Protein AF-A0A2S6GU37-F1 (afdb_monomer_lite)

Organism: NCBI:txid173365

Sequence (148 aa):
MSIFGKSIQALAKERDALEIAVADKATVLTNKDVETNQLVRELLPLTTKLQSVKRGIRDRTPLADLKAQRDQLQNTLDNLPEPDPDMGDVARLLLVNQRMPLESEIQELDNYLMFNSRPLTIVGRLILIAVGCAAVFLSGLIGRWFAM

Secondary structure (DSSP, 8-state):
---TT--HHHHHHHHHHHHHHHHHHHHHHHTTT--HHHHHHHHHHHHHHHHHHHHHHHTTS-HHHHHHHHHHHHHHHHTSPP--TTS-HHHHHHHHHHHHHHHHHHHHHHHHHHHHSS---HHHHHHHHHHHHHHHHHHHHHHHHHT-

Structure (mmCIF, N/CA/C/O backbone):
data_AF-A0A2S6GU37-F1
#
_entry.id   AF-A0A2S6GU37-F1
#
loop_
_atom_site.group_PDB
_atom_site.id
_atom_site.type_symbol
_atom_site.label_atom_id
_atom_site.label_alt_id
_atom_site.label_comp_id
_atom_site.label_asym_id
_atom_site.label_entity_id
_atom_site.label_seq_id
_atom_site.pdbx_PDB_ins_code
_atom_site.Cartn_x
_atom_site.Cartn_y
_atom_site.Cartn_z
_atom_site.occupancy
_atom_site.B_iso_or_equiv
_atom_site.auth_seq_id
_atom_site.auth_comp_id
_atom_site.auth_asym_id
_atom_site.auth_atom_id
_atom_site.pdbx_PDB_model_num
ATOM 1 N N . MET A 1 1 ? -10.399 -6.787 -15.461 1.00 50.50 1 MET A N 1
ATOM 2 C CA . MET A 1 1 ? -9.882 -5.654 -16.263 1.00 50.50 1 MET A CA 1
ATOM 3 C C . MET A 1 1 ? -8.369 -5.736 -16.273 1.00 50.50 1 MET A C 1
ATOM 5 O O . MET A 1 1 ? -7.789 -5.805 -15.199 1.00 50.50 1 MET A O 1
ATOM 9 N N . SER A 1 2 ? -7.751 -5.785 -17.453 1.00 56.38 2 SER A N 1
ATOM 10 C CA . SER A 1 2 ? -6.292 -5.853 -17.581 1.00 56.38 2 SER A CA 1
ATOM 11 C C . SER A 1 2 ? -5.646 -4.543 -17.113 1.00 56.38 2 SER A C 1
ATOM 13 O O . SER A 1 2 ? -6.137 -3.457 -17.422 1.00 56.38 2 SER A O 1
ATOM 15 N N . ILE A 1 3 ? -4.572 -4.651 -16.330 1.00 62.81 3 ILE A N 1
ATOM 16 C CA . ILE A 1 3 ? -3.768 -3.516 -15.837 1.00 62.81 3 ILE A CA 1
ATOM 17 C C . ILE A 1 3 ? -2.790 -3.057 -16.932 1.00 62.81 3 ILE A C 1
ATOM 19 O O . ILE A 1 3 ? -2.328 -1.913 -16.932 1.00 62.81 3 ILE A O 1
ATOM 23 N N . PHE A 1 4 ? -2.508 -3.933 -17.902 1.00 58.72 4 PHE A N 1
ATOM 24 C CA . PHE A 1 4 ? -1.648 -3.659 -19.046 1.00 58.72 4 PHE A CA 1
ATOM 25 C C . PHE A 1 4 ? -2.246 -2.542 -19.914 1.00 58.72 4 PHE A C 1
ATOM 27 O O . PHE A 1 4 ? -3.373 -2.653 -20.389 1.00 58.72 4 PHE A O 1
ATOM 34 N N . GLY A 1 5 ? -1.495 -1.448 -20.084 1.00 70.56 5 GLY A N 1
ATOM 35 C CA . GLY A 1 5 ? -1.857 -0.313 -20.945 1.00 70.56 5 GLY A CA 1
ATOM 36 C C . GLY A 1 5 ? -2.506 0.897 -20.257 1.00 70.56 5 GLY A C 1
ATOM 37 O O . GLY A 1 5 ? -2.632 1.941 -20.888 1.00 70.56 5 GLY A O 1
ATOM 38 N N . LYS A 1 6 ? -2.888 0.821 -18.972 1.00 80.50 6 LYS A N 1
ATOM 39 C CA . LYS A 1 6 ? -3.406 1.998 -18.238 1.00 80.50 6 LYS A CA 1
ATOM 40 C C . LYS A 1 6 ? -2.283 2.996 -17.926 1.00 80.50 6 LYS A C 1
ATOM 42 O O . LYS A 1 6 ? -1.184 2.567 -17.593 1.00 80.50 6 LYS A O 1
ATOM 47 N N . SER A 1 7 ? -2.545 4.302 -17.958 1.00 86.50 7 SER A N 1
ATOM 48 C CA . SER A 1 7 ? -1.589 5.311 -17.468 1.00 86.50 7 SER A CA 1
ATOM 49 C C . SER A 1 7 ? -1.500 5.306 -15.933 1.00 86.50 7 SER A C 1
ATOM 51 O O . SER A 1 7 ? -2.406 4.809 -15.259 1.00 86.50 7 SER A O 1
ATOM 53 N N . ILE A 1 8 ? -0.431 5.877 -15.361 1.00 84.88 8 ILE A N 1
ATOM 54 C CA . ILE A 1 8 ? -0.287 6.029 -13.897 1.00 84.88 8 ILE A CA 1
ATOM 55 C C . ILE A 1 8 ? -1.460 6.833 -13.315 1.00 84.88 8 ILE A C 1
ATOM 57 O O . ILE A 1 8 ? -2.031 6.433 -12.308 1.00 84.88 8 ILE A O 1
ATOM 61 N N . GLN A 1 9 ? -1.891 7.907 -13.988 1.00 86.75 9 GLN A N 1
ATOM 62 C CA . GLN A 1 9 ? -3.040 8.716 -13.558 1.00 86.75 9 GLN A CA 1
ATOM 63 C C . GLN A 1 9 ? -4.352 7.917 -13.540 1.00 86.75 9 GLN A C 1
ATOM 65 O O . GLN A 1 9 ? -5.153 8.058 -12.619 1.00 86.75 9 GLN A O 1
ATOM 70 N N . ALA A 1 10 ? -4.571 7.045 -14.530 1.00 86.56 10 ALA A N 1
ATOM 71 C CA . ALA A 1 10 ? -5.750 6.184 -14.556 1.00 86.56 10 ALA A CA 1
ATOM 72 C C . ALA A 1 10 ? -5.734 5.162 -13.408 1.00 86.56 10 ALA A C 1
ATOM 74 O O . ALA A 1 10 ? -6.776 4.903 -12.808 1.00 86.56 10 ALA A O 1
ATOM 75 N N . LEU A 1 11 ? -4.560 4.613 -13.079 1.00 86.62 11 LEU A N 1
ATOM 76 C CA . LEU A 1 11 ? -4.405 3.737 -11.918 1.00 86.62 11 LEU A CA 1
ATOM 77 C C . LEU A 1 11 ? -4.590 4.484 -10.596 1.00 86.62 11 LEU A C 1
ATOM 79 O O . LEU A 1 11 ? -5.222 3.940 -9.700 1.00 86.62 11 LEU A O 1
ATOM 83 N N . ALA A 1 12 ? -4.092 5.717 -10.476 1.00 86.69 12 ALA A N 1
ATOM 84 C CA . ALA A 1 12 ? -4.293 6.543 -9.288 1.00 86.69 12 ALA A CA 1
ATOM 85 C C . ALA A 1 12 ? -5.786 6.804 -9.043 1.00 86.69 12 ALA A C 1
ATOM 87 O O . ALA A 1 12 ? -6.288 6.536 -7.959 1.00 86.69 12 ALA A O 1
ATOM 88 N N . LYS A 1 13 ? -6.533 7.184 -10.087 1.00 88.75 13 LYS A N 1
ATOM 89 C CA . LYS A 1 13 ? -7.988 7.362 -9.987 1.00 88.75 13 LYS A CA 1
ATOM 90 C C . LYS A 1 13 ? -8.715 6.066 -9.606 1.00 88.75 13 LYS A C 1
ATOM 92 O O . LYS A 1 13 ? -9.681 6.097 -8.850 1.00 88.75 13 LYS A O 1
ATOM 97 N N . GLU A 1 14 ? -8.274 4.923 -10.136 1.00 88.88 14 GLU A N 1
ATOM 98 C CA . GLU A 1 14 ? -8.843 3.618 -9.775 1.00 88.88 14 GLU A CA 1
ATOM 99 C C . GLU A 1 14 ? -8.510 3.220 -8.331 1.00 88.88 14 GLU A C 1
ATOM 101 O O . GLU A 1 14 ? -9.375 2.672 -7.652 1.00 88.88 14 GLU A O 1
ATOM 106 N N . ARG A 1 15 ? -7.297 3.519 -7.849 1.00 91.06 15 ARG A N 1
ATOM 107 C CA . ARG A 1 15 ? -6.905 3.341 -6.446 1.00 91.06 15 ARG A CA 1
ATOM 108 C C . ARG A 1 15 ? -7.830 4.146 -5.542 1.00 91.06 15 ARG A C 1
ATOM 110 O O . ARG A 1 15 ? -8.427 3.553 -4.655 1.00 91.06 15 ARG A O 1
ATOM 117 N N . ASP A 1 16 ? -7.990 5.440 -5.803 1.00 89.75 16 ASP A N 1
ATOM 118 C CA . ASP A 1 16 ? -8.784 6.333 -4.950 1.00 89.75 16 ASP A CA 1
ATOM 119 C C . ASP A 1 16 ? -10.251 5.882 -4.893 1.00 89.75 16 ASP A C 1
ATOM 121 O O . ASP A 1 16 ? -10.851 5.797 -3.824 1.00 89.75 16 ASP A O 1
ATOM 125 N N . ALA A 1 17 ? -10.818 5.488 -6.038 1.00 90.12 17 ALA A N 1
ATOM 126 C CA . ALA A 1 17 ? -12.168 4.934 -6.092 1.00 90.12 17 ALA A CA 1
ATOM 127 C C . ALA A 1 17 ? -12.302 3.613 -5.310 1.00 90.12 17 ALA A C 1
ATOM 129 O O . ALA A 1 17 ? -13.333 3.369 -4.685 1.00 90.12 17 ALA A O 1
ATOM 130 N N . LEU A 1 18 ? -11.279 2.751 -5.342 1.00 89.88 18 LEU A N 1
ATOM 131 C CA . LEU A 1 18 ? -11.265 1.502 -4.579 1.00 89.88 18 LEU A CA 1
ATOM 132 C C . LEU A 1 18 ? -11.074 1.737 -3.079 1.00 89.88 18 LEU A C 1
ATOM 134 O O . LEU A 1 18 ? -11.680 1.016 -2.297 1.00 89.88 18 LEU A O 1
ATOM 138 N N . GLU A 1 19 ? -10.276 2.723 -2.672 1.00 90.25 19 GLU A N 1
ATOM 139 C CA . GLU A 1 19 ? -10.104 3.090 -1.261 1.00 90.25 19 GLU A CA 1
ATOM 140 C C . GLU A 1 19 ? -11.416 3.595 -0.664 1.00 90.25 19 GLU A C 1
ATOM 142 O O . GLU A 1 19 ? -11.826 3.107 0.388 1.00 90.25 19 GLU A O 1
ATOM 147 N N . ILE A 1 20 ? -12.127 4.468 -1.384 1.00 90.38 20 ILE A N 1
ATOM 148 C CA . ILE A 1 20 ? -13.468 4.921 -0.992 1.00 90.38 20 ILE A CA 1
ATOM 149 C C . ILE A 1 20 ? -14.426 3.728 -0.906 1.00 90.38 20 ILE A C 1
ATOM 151 O O . ILE A 1 20 ? -15.086 3.542 0.109 1.00 90.38 20 ILE A O 1
ATOM 155 N N . ALA A 1 21 ? -14.449 2.856 -1.919 1.00 88.94 21 ALA A N 1
ATOM 156 C CA . ALA A 1 21 ? -15.336 1.694 -1.914 1.00 88.94 21 ALA A CA 1
ATOM 157 C C . ALA A 1 21 ? -15.040 0.710 -0.767 1.00 88.94 21 ALA A C 1
ATOM 159 O O . ALA A 1 21 ? -15.968 0.122 -0.211 1.00 88.94 21 ALA A O 1
ATOM 160 N N . VAL A 1 22 ? -13.766 0.512 -0.408 1.00 89.50 22 VAL A N 1
ATOM 161 C CA . VAL A 1 22 ? -13.367 -0.305 0.749 1.00 89.50 22 VAL A CA 1
ATOM 162 C C . VAL A 1 22 ? -13.818 0.358 2.045 1.00 89.50 22 VAL A C 1
ATOM 164 O O . VAL A 1 22 ? -14.390 -0.334 2.883 1.00 89.50 22 VAL A O 1
ATOM 167 N N . ALA A 1 23 ? -13.601 1.666 2.200 1.00 87.56 23 ALA A N 1
ATOM 168 C CA . ALA A 1 23 ? -14.016 2.413 3.383 1.00 87.56 23 ALA A CA 1
ATOM 169 C C . ALA A 1 23 ? -15.539 2.364 3.566 1.00 87.56 23 ALA A C 1
ATOM 171 O O . ALA A 1 23 ? -16.009 1.924 4.612 1.00 87.56 23 ALA A O 1
ATOM 172 N N . ASP A 1 24 ? -16.305 2.686 2.522 1.00 89.75 24 ASP A N 1
ATOM 173 C CA . ASP A 1 24 ? -17.769 2.647 2.540 1.00 89.75 24 ASP A CA 1
ATOM 174 C C . ASP A 1 24 ? -18.281 1.249 2.894 1.00 89.75 24 ASP A C 1
ATOM 176 O O . ASP A 1 24 ? -19.159 1.077 3.745 1.00 89.75 24 ASP A O 1
ATOM 180 N N . LYS A 1 25 ? -17.709 0.215 2.264 1.00 88.88 25 LYS A N 1
ATOM 181 C CA . LYS A 1 25 ? -18.094 -1.172 2.521 1.00 88.88 25 LYS A CA 1
ATOM 182 C C . LYS A 1 25 ? -17.742 -1.591 3.946 1.00 88.88 25 LYS A C 1
ATOM 184 O O . LYS A 1 25 ? -18.564 -2.242 4.586 1.00 88.88 25 LYS A O 1
ATOM 189 N N . ALA A 1 26 ? -16.571 -1.208 4.450 1.00 87.06 26 ALA A N 1
ATOM 190 C CA . ALA A 1 26 ? -16.160 -1.480 5.820 1.00 87.06 26 ALA A CA 1
ATOM 191 C C . ALA A 1 26 ? -17.110 -0.803 6.814 1.00 87.06 26 ALA A C 1
ATOM 193 O O . ALA A 1 26 ? -17.630 -1.481 7.690 1.00 87.06 26 ALA A O 1
ATOM 194 N N . THR A 1 27 ? -17.444 0.477 6.625 1.00 87.69 27 THR A N 1
ATOM 195 C CA . THR A 1 27 ? -18.408 1.195 7.472 1.00 87.69 27 THR A CA 1
ATOM 196 C C . THR A 1 27 ? -19.779 0.521 7.474 1.00 87.69 27 T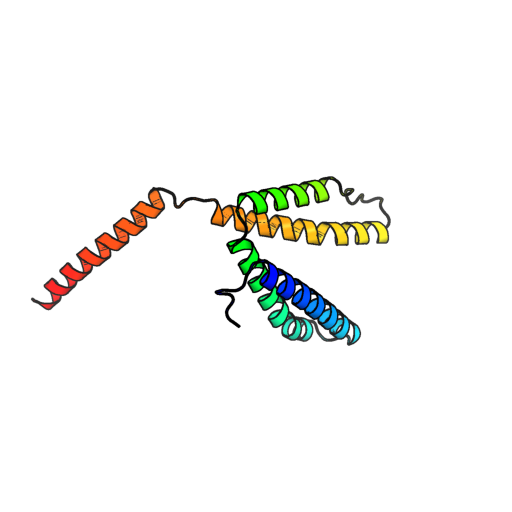HR A C 1
ATOM 198 O O . THR A 1 27 ? -20.364 0.314 8.535 1.00 87.69 27 THR A O 1
ATOM 201 N N . VAL A 1 28 ? -20.291 0.122 6.305 1.00 88.75 28 VAL A N 1
ATOM 202 C CA . VAL A 1 28 ? -21.585 -0.574 6.204 1.00 88.75 28 VAL A CA 1
ATOM 203 C C . VAL A 1 28 ? -21.569 -1.915 6.935 1.00 88.75 28 VAL A C 1
ATOM 205 O O . VAL A 1 28 ? -22.569 -2.270 7.554 1.00 88.75 28 VAL A O 1
ATOM 208 N N . LEU A 1 29 ? -20.476 -2.672 6.846 1.00 86.31 29 LEU A N 1
ATOM 209 C CA . LEU A 1 29 ? -20.361 -3.970 7.507 1.00 86.31 29 LEU A CA 1
ATOM 210 C C . LEU A 1 29 ? -20.183 -3.809 9.022 1.00 86.31 29 LEU A C 1
ATOM 212 O O . LEU A 1 29 ? -20.886 -4.468 9.779 1.00 86.31 29 LEU A O 1
ATOM 216 N N . THR A 1 30 ? -19.352 -2.873 9.478 1.00 82.69 30 THR A N 1
ATOM 217 C CA . THR A 1 30 ? -19.195 -2.577 10.909 1.00 82.69 30 THR A CA 1
ATOM 218 C C . THR A 1 30 ? -20.517 -2.135 11.542 1.00 82.69 30 THR A C 1
ATOM 220 O O . THR A 1 30 ? -20.871 -2.608 12.615 1.00 82.69 30 THR A O 1
ATOM 223 N N . ASN A 1 31 ? -21.313 -1.314 10.848 1.00 85.25 31 ASN A N 1
ATOM 224 C CA . ASN A 1 31 ? -22.629 -0.879 11.337 1.00 85.25 31 ASN A CA 1
ATOM 225 C C . ASN A 1 31 ? -23.671 -2.009 11.411 1.00 85.25 31 ASN A C 1
ATOM 227 O O . ASN A 1 31 ? -24.710 -1.841 12.045 1.00 85.25 31 ASN A O 1
ATOM 231 N N . LYS A 1 32 ? -23.432 -3.132 10.727 1.00 86.62 32 LYS A N 1
ATOM 232 C CA . LYS A 1 32 ? -24.319 -4.303 10.709 1.00 86.62 32 LYS A CA 1
ATOM 233 C C . LYS A 1 32 ? -23.906 -5.390 11.700 1.00 86.62 32 LYS A C 1
ATOM 235 O O . LYS A 1 32 ? -24.568 -6.422 11.720 1.00 86.62 32 LYS A O 1
ATOM 240 N N . ASP A 1 33 ? -22.836 -5.167 12.464 1.00 80.06 33 ASP A N 1
ATOM 241 C CA . ASP A 1 33 ? -22.282 -6.115 13.440 1.00 80.06 33 ASP A CA 1
ATOM 242 C C . ASP A 1 33 ? -22.102 -7.533 12.861 1.00 80.06 33 ASP A C 1
ATOM 244 O O . ASP A 1 33 ? -22.460 -8.549 13.453 1.00 80.06 33 ASP A O 1
ATOM 248 N N . VAL A 1 34 ? -21.613 -7.599 11.618 1.00 85.00 34 VAL A N 1
ATOM 249 C CA . VAL A 1 34 ? -21.389 -8.868 10.912 1.00 85.00 34 VAL A CA 1
ATOM 250 C C . VAL A 1 34 ? -20.161 -9.586 11.455 1.00 85.00 34 VAL A C 1
ATOM 252 O O . VAL A 1 34 ? -19.137 -8.967 11.739 1.00 85.00 34 VAL A O 1
ATOM 255 N N . GLU A 1 35 ? -20.235 -10.917 11.505 1.00 85.50 35 GLU A N 1
ATOM 256 C CA . GLU A 1 35 ? -19.119 -11.757 11.935 1.00 85.50 35 GLU A CA 1
ATOM 257 C C . GLU A 1 35 ? -17.837 -11.486 11.130 1.00 85.50 35 GLU A C 1
ATOM 259 O O . GLU A 1 35 ? -17.860 -11.273 9.913 1.00 85.50 35 GLU A O 1
ATOM 264 N N . THR A 1 36 ? -16.685 -11.600 11.796 1.00 82.38 36 THR A N 1
ATOM 265 C CA . THR A 1 36 ? -15.351 -11.380 11.215 1.00 82.38 36 THR A CA 1
ATOM 266 C C . THR A 1 36 ? -15.120 -12.164 9.920 1.00 82.38 36 THR A C 1
ATOM 268 O O . THR A 1 36 ? -14.530 -11.649 8.972 1.00 82.38 36 THR A O 1
ATOM 271 N N . ASN A 1 37 ? -15.632 -13.394 9.828 1.00 83.88 37 ASN A N 1
ATOM 272 C CA . ASN A 1 37 ? -15.508 -14.215 8.620 1.00 83.88 37 ASN A CA 1
ATOM 273 C C . ASN A 1 37 ? -16.244 -13.605 7.420 1.00 83.88 37 ASN A C 1
ATOM 275 O O . ASN A 1 37 ? -15.772 -13.686 6.283 1.00 83.88 37 ASN A O 1
ATOM 279 N N . GLN A 1 38 ? -17.388 -12.972 7.668 1.00 83.88 38 GLN A N 1
ATOM 280 C CA . GLN A 1 38 ? -18.160 -12.295 6.639 1.00 83.88 38 GLN A CA 1
ATOM 281 C C . GLN A 1 38 ? -17.514 -10.964 6.243 1.00 83.88 38 GLN A C 1
ATOM 283 O O . GLN A 1 38 ? -17.407 -10.680 5.050 1.00 83.88 38 GLN A O 1
ATOM 288 N N . LEU A 1 39 ? -16.986 -10.210 7.214 1.00 83.94 39 LEU A N 1
ATOM 289 C CA . LEU A 1 39 ? -16.162 -9.022 6.962 1.00 83.94 39 LEU A CA 1
ATOM 290 C C . LEU A 1 39 ? -14.993 -9.340 6.022 1.00 83.94 39 LEU A C 1
ATOM 292 O O . LEU A 1 39 ? -14.830 -8.685 4.992 1.00 83.94 39 LEU A O 1
ATOM 296 N N . VAL A 1 40 ? -14.222 -10.388 6.327 1.00 85.69 40 VAL A N 1
ATOM 297 C CA . VAL A 1 40 ? -13.103 -10.826 5.482 1.00 85.69 40 VAL A CA 1
ATOM 298 C C . VAL A 1 40 ? -13.603 -11.225 4.098 1.00 85.69 40 VAL A C 1
ATOM 300 O O . VAL A 1 40 ? -13.070 -10.750 3.100 1.00 85.69 40 VAL A O 1
ATOM 303 N N . ARG A 1 41 ? -14.650 -12.049 4.004 1.00 88.94 41 ARG A N 1
ATOM 304 C CA . ARG A 1 41 ? -15.174 -12.520 2.714 1.00 88.94 41 ARG A CA 1
ATOM 305 C C . ARG A 1 41 ? -15.622 -11.377 1.801 1.00 88.94 41 ARG A C 1
ATOM 307 O O . ARG A 1 41 ? -15.445 -11.471 0.587 1.00 88.94 41 ARG A O 1
ATOM 314 N N . GLU A 1 42 ? -16.199 -10.321 2.365 1.00 87.06 42 GLU A N 1
ATOM 315 C CA . GLU A 1 42 ? -16.716 -9.187 1.598 1.00 87.06 42 GLU A CA 1
ATOM 316 C C . GLU A 1 42 ? -15.651 -8.127 1.282 1.00 87.06 42 GLU A C 1
ATOM 318 O O . GLU A 1 42 ? -15.701 -7.525 0.207 1.00 87.06 42 GLU A O 1
ATOM 323 N N . LEU A 1 43 ? -14.670 -7.915 2.165 1.00 88.69 43 LEU A N 1
ATOM 324 C CA . LEU A 1 43 ? -13.611 -6.920 1.961 1.00 88.69 43 LEU A CA 1
ATOM 325 C C . LEU A 1 43 ? -12.418 -7.465 1.166 1.00 88.69 43 LEU A C 1
ATOM 327 O O . LEU A 1 43 ? -11.835 -6.722 0.376 1.00 88.69 43 LEU A O 1
ATOM 331 N N . LEU A 1 44 ? -12.078 -8.752 1.311 1.00 88.94 44 LEU A N 1
ATOM 332 C CA . LEU A 1 44 ? -10.901 -9.367 0.681 1.00 88.94 44 LEU A CA 1
ATOM 333 C C . LEU A 1 44 ? -10.838 -9.167 -0.847 1.00 88.94 44 LEU A C 1
ATOM 335 O O . LEU A 1 44 ? -9.763 -8.836 -1.351 1.00 88.94 44 LEU A O 1
ATOM 339 N N . PRO A 1 45 ? -11.932 -9.308 -1.624 1.00 90.62 45 PRO A N 1
ATOM 340 C CA . PRO A 1 45 ? -11.874 -9.084 -3.069 1.00 90.62 45 PRO A CA 1
ATOM 341 C C . PRO A 1 45 ? -11.513 -7.636 -3.429 1.00 90.62 45 PRO A C 1
ATOM 343 O O . PRO A 1 45 ? -10.756 -7.396 -4.373 1.00 90.62 45 PRO A O 1
ATOM 346 N N . LEU A 1 46 ? -12.035 -6.669 -2.667 1.00 87.56 46 LEU A N 1
ATOM 347 C CA . LEU A 1 46 ? -11.787 -5.244 -2.885 1.00 87.56 46 LEU A CA 1
ATOM 348 C C . LEU A 1 46 ? -10.357 -4.870 -2.492 1.00 87.56 46 LEU A C 1
ATOM 350 O O . LEU A 1 46 ? -9.664 -4.218 -3.273 1.00 87.56 46 LEU A O 1
ATOM 354 N N . THR A 1 47 ? -9.888 -5.340 -1.335 1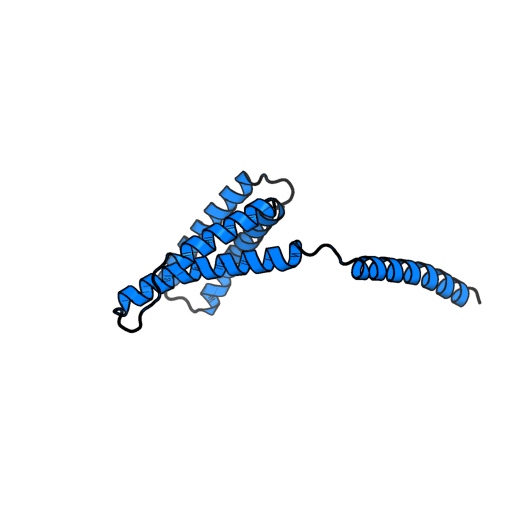.00 87.31 47 THR A N 1
ATOM 355 C CA . THR A 1 47 ? -8.523 -5.079 -0.861 1.00 87.31 47 THR A CA 1
ATOM 356 C C . THR A 1 47 ? -7.478 -5.753 -1.749 1.00 87.31 47 THR A C 1
ATOM 358 O O . THR A 1 47 ? -6.468 -5.133 -2.076 1.00 87.31 47 THR A O 1
ATOM 361 N N . THR A 1 48 ? -7.746 -6.964 -2.249 1.00 88.94 48 THR A N 1
ATOM 362 C CA . THR A 1 48 ? -6.885 -7.645 -3.235 1.00 88.94 48 THR A CA 1
ATOM 363 C C . THR A 1 48 ? -6.769 -6.826 -4.519 1.00 88.94 48 THR A C 1
ATOM 365 O O . THR A 1 48 ? -5.671 -6.628 -5.047 1.00 88.94 48 THR A O 1
ATOM 368 N N . LYS A 1 49 ? -7.893 -6.304 -5.028 1.00 88.81 49 LYS A N 1
ATOM 369 C CA . LYS A 1 49 ? -7.889 -5.461 -6.227 1.00 88.81 49 LYS A CA 1
ATOM 370 C C . LYS A 1 49 ? -7.142 -4.147 -5.986 1.00 88.81 49 LYS A C 1
ATOM 372 O O . LYS A 1 49 ? -6.348 -3.744 -6.833 1.00 88.81 49 LYS A O 1
ATOM 377 N N . LEU A 1 50 ? -7.351 -3.516 -4.832 1.00 88.81 50 LEU A N 1
ATOM 378 C CA . LEU A 1 50 ? -6.638 -2.306 -4.431 1.00 88.81 50 LEU A CA 1
ATOM 379 C C . LEU A 1 50 ? -5.122 -2.539 -4.398 1.00 88.81 50 LEU A C 1
ATOM 381 O O . LEU A 1 50 ? -4.374 -1.777 -5.006 1.00 88.81 50 LEU A O 1
ATOM 385 N N . GLN A 1 51 ? -4.675 -3.629 -3.770 1.00 87.19 51 GLN A N 1
ATOM 386 C CA . GLN A 1 51 ? -3.261 -4.007 -3.717 1.00 87.19 51 GLN A CA 1
ATOM 387 C C . GLN A 1 51 ? -2.676 -4.250 -5.113 1.00 87.19 51 GLN A C 1
ATOM 389 O O . GLN A 1 51 ? -1.578 -3.789 -5.429 1.00 87.19 51 GLN A O 1
ATOM 394 N N . SER A 1 52 ? -3.435 -4.889 -6.004 1.00 87.38 52 SER A N 1
ATOM 395 C CA . SER A 1 52 ? -3.023 -5.072 -7.396 1.00 87.38 52 SER A CA 1
ATOM 396 C C . SER A 1 52 ? -2.844 -3.747 -8.148 1.00 87.38 52 SER A C 1
ATOM 398 O O . SER A 1 52 ? -1.920 -3.629 -8.955 1.00 87.38 52 SER A O 1
ATOM 400 N N . VAL A 1 53 ? -3.709 -2.757 -7.908 1.00 87.69 53 VAL A N 1
ATOM 401 C CA . VAL A 1 53 ? -3.591 -1.420 -8.512 1.00 87.69 53 VAL A CA 1
ATOM 402 C C . VAL A 1 53 ? -2.399 -0.668 -7.919 1.00 87.69 53 VAL A C 1
ATOM 404 O O . VAL A 1 53 ? -1.604 -0.120 -8.681 1.00 87.69 53 VAL A O 1
ATOM 407 N N . LYS A 1 54 ? -2.215 -0.705 -6.591 1.00 87.62 54 LYS A N 1
ATOM 408 C CA . LYS A 1 54 ? -1.050 -0.113 -5.908 1.00 87.62 54 LYS A CA 1
ATOM 409 C C . LYS A 1 54 ? 0.261 -0.680 -6.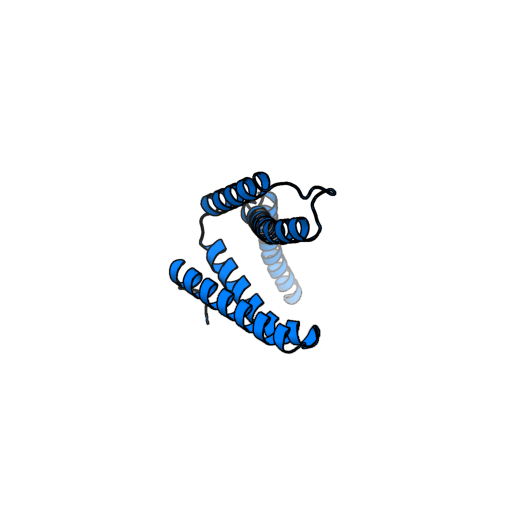448 1.00 87.62 54 LYS A C 1
ATOM 411 O O . LYS A 1 54 ? 1.162 0.084 -6.785 1.00 87.62 54 LYS A O 1
ATOM 416 N N . ARG A 1 55 ? 0.344 -2.000 -6.633 1.00 86.31 55 ARG A N 1
ATOM 417 C CA . ARG A 1 55 ? 1.497 -2.646 -7.270 1.00 86.31 55 ARG A CA 1
ATOM 418 C C . ARG A 1 55 ? 1.711 -2.164 -8.705 1.00 86.31 55 ARG A C 1
ATOM 420 O O . ARG A 1 55 ? 2.822 -1.792 -9.050 1.00 86.31 55 ARG A O 1
ATOM 427 N N . GLY A 1 56 ? 0.652 -2.081 -9.513 1.00 85.44 56 GLY A N 1
ATOM 428 C CA . GLY A 1 56 ? 0.750 -1.566 -10.883 1.00 85.44 56 GLY A CA 1
ATOM 429 C C . GLY A 1 56 ? 1.232 -0.112 -10.974 1.00 85.44 56 GLY A C 1
ATOM 430 O O . GLY A 1 56 ? 1.857 0.257 -11.968 1.00 85.44 56 GLY A O 1
ATOM 431 N N . ILE A 1 57 ? 0.961 0.710 -9.953 1.00 85.69 57 ILE A N 1
ATOM 432 C CA . ILE A 1 57 ? 1.539 2.054 -9.819 1.00 85.69 57 ILE A CA 1
ATOM 433 C C . ILE A 1 57 ? 3.032 1.935 -9.490 1.00 85.69 57 ILE A C 1
ATOM 435 O O . ILE A 1 57 ? 3.846 2.468 -10.235 1.00 85.69 57 ILE A O 1
ATOM 439 N N . ARG A 1 58 ? 3.399 1.176 -8.446 1.00 86.94 58 ARG A N 1
ATOM 440 C CA . ARG A 1 58 ? 4.798 0.979 -8.009 1.00 86.94 58 ARG A CA 1
ATOM 441 C C . ARG A 1 58 ? 5.705 0.432 -9.112 1.00 86.94 58 ARG A C 1
ATOM 443 O O . ARG A 1 58 ? 6.820 0.912 -9.267 1.00 86.94 58 ARG A O 1
ATOM 450 N N . ASP A 1 59 ? 5.222 -0.517 -9.908 1.00 85.75 59 ASP A N 1
ATOM 451 C CA . ASP A 1 59 ? 5.975 -1.113 -11.021 1.00 85.75 59 ASP A CA 1
ATOM 452 C C . ASP A 1 59 ? 6.302 -0.091 -12.129 1.00 85.75 59 ASP A C 1
ATOM 454 O O . ASP A 1 59 ? 7.197 -0.312 -12.943 1.00 85.75 59 ASP A O 1
ATOM 458 N N . ARG A 1 60 ? 5.573 1.031 -12.180 1.00 84.50 60 ARG A N 1
ATOM 459 C CA . ARG A 1 60 ? 5.734 2.098 -13.181 1.00 84.50 60 ARG A CA 1
ATOM 460 C C . ARG A 1 60 ? 6.354 3.367 -12.615 1.00 84.50 60 ARG A C 1
ATOM 462 O O . ARG A 1 60 ? 6.775 4.220 -13.393 1.00 84.50 60 ARG A O 1
ATOM 469 N N . THR A 1 61 ? 6.394 3.502 -11.296 1.00 85.38 61 THR A N 1
ATOM 470 C CA . THR A 1 61 ? 7.072 4.605 -10.625 1.00 85.38 61 THR A CA 1
ATOM 471 C C . THR A 1 61 ? 8.581 4.339 -10.618 1.00 85.38 61 THR A C 1
ATOM 473 O O . THR A 1 61 ? 9.007 3.245 -10.238 1.00 85.38 61 THR A O 1
ATOM 476 N N . PRO A 1 62 ? 9.417 5.312 -11.017 1.00 86.44 62 PRO A N 1
ATOM 477 C CA . PRO A 1 62 ? 10.865 5.191 -10.902 1.00 86.44 62 PRO A CA 1
ATOM 478 C C . PRO A 1 62 ? 11.306 4.845 -9.473 1.00 86.44 62 PRO A C 1
ATOM 480 O O . PRO A 1 62 ? 10.796 5.397 -8.499 1.00 86.44 62 PRO A O 1
ATOM 483 N N . LEU A 1 63 ? 12.304 3.965 -9.334 1.00 86.94 63 LEU A N 1
ATOM 484 C CA . LEU A 1 63 ? 12.814 3.548 -8.017 1.00 86.94 63 LEU A CA 1
ATOM 485 C C . LEU A 1 63 ? 13.328 4.728 -7.176 1.00 86.94 63 LEU A C 1
ATOM 487 O O . LEU A 1 63 ? 13.215 4.699 -5.954 1.00 86.94 63 LEU A O 1
ATOM 491 N N . ALA A 1 64 ? 13.880 5.761 -7.823 1.00 85.06 64 ALA A N 1
ATOM 492 C CA . ALA A 1 64 ? 14.325 6.980 -7.152 1.00 85.06 64 ALA A CA 1
ATOM 493 C C . ALA A 1 64 ? 13.156 7.722 -6.483 1.00 85.06 64 ALA A C 1
ATOM 495 O O . ALA A 1 64 ? 13.275 8.125 -5.329 1.00 85.06 64 ALA A O 1
ATOM 496 N N . ASP A 1 65 ? 12.017 7.818 -7.171 1.00 87.12 65 ASP A N 1
ATOM 497 C CA . ASP A 1 65 ? 10.815 8.474 -6.655 1.00 87.12 65 ASP A CA 1
ATOM 498 C C . ASP A 1 65 ? 10.190 7.654 -5.520 1.00 87.12 65 ASP A C 1
ATOM 500 O O . ASP A 1 65 ? 9.783 8.215 -4.508 1.00 87.12 65 ASP A O 1
ATOM 504 N N . LEU A 1 66 ? 10.184 6.319 -5.634 1.00 88.69 66 LEU A N 1
ATOM 505 C CA . LEU A 1 66 ? 9.731 5.434 -4.553 1.00 88.69 66 LEU A CA 1
ATOM 506 C C . LEU A 1 66 ? 10.610 5.552 -3.302 1.00 88.69 66 LEU A C 1
ATOM 508 O O . LEU A 1 66 ? 10.096 5.534 -2.186 1.00 88.69 66 LEU A O 1
ATOM 512 N N . LYS A 1 67 ? 11.928 5.698 -3.476 1.00 89.12 67 LYS A N 1
ATOM 513 C CA . LYS A 1 67 ? 12.851 5.936 -2.362 1.00 89.12 67 LYS A CA 1
ATOM 514 C C . LYS A 1 67 ? 12.599 7.300 -1.719 1.00 89.12 67 LYS A C 1
ATOM 516 O O . LYS A 1 67 ? 12.497 7.375 -0.501 1.00 89.12 67 LYS A O 1
ATOM 521 N N . ALA A 1 68 ? 12.435 8.349 -2.525 1.00 89.62 68 ALA A N 1
ATOM 522 C CA . ALA A 1 68 ? 12.105 9.680 -2.025 1.00 89.62 68 ALA A CA 1
ATOM 523 C C . ALA A 1 68 ? 10.774 9.685 -1.255 1.00 89.62 68 ALA A C 1
ATOM 525 O O . ALA A 1 68 ? 10.694 10.275 -0.182 1.00 89.62 68 ALA A O 1
ATOM 526 N N . GLN A 1 69 ? 9.755 8.980 -1.757 1.00 90.44 69 GLN A N 1
ATOM 527 C CA . GLN A 1 69 ? 8.478 8.808 -1.062 1.00 90.44 69 GLN A CA 1
ATOM 528 C C . GLN A 1 69 ? 8.663 8.086 0.278 1.00 90.44 69 GLN A C 1
ATOM 530 O O . GLN A 1 69 ? 8.130 8.531 1.292 1.00 90.44 69 GLN A O 1
ATOM 535 N N . ARG A 1 70 ? 9.444 7.000 0.308 1.00 92.81 70 ARG A N 1
ATOM 536 C CA . ARG A 1 70 ? 9.751 6.283 1.550 1.00 92.81 70 ARG A CA 1
ATOM 537 C C . ARG A 1 70 ? 10.453 7.188 2.561 1.00 92.81 70 ARG A C 1
ATOM 539 O O . ARG A 1 70 ? 10.080 7.188 3.727 1.00 92.81 70 ARG A O 1
ATOM 546 N N . ASP A 1 71 ? 11.431 7.975 2.121 1.00 91.38 71 ASP A N 1
ATOM 547 C CA . ASP A 1 71 ? 12.170 8.889 2.996 1.00 91.38 71 ASP A CA 1
ATOM 548 C C . ASP A 1 71 ? 11.263 10.021 3.516 1.00 91.38 71 ASP A C 1
ATOM 550 O O . ASP A 1 71 ? 11.357 10.404 4.679 1.00 91.38 71 ASP A O 1
ATOM 554 N N . GLN A 1 72 ? 10.322 10.518 2.704 1.00 91.69 72 GLN A N 1
ATOM 555 C CA . GLN A 1 72 ? 9.295 11.466 3.155 1.00 91.69 72 GLN A CA 1
ATOM 556 C C . GLN A 1 72 ? 8.366 10.862 4.217 1.00 91.69 72 GLN A C 1
ATOM 558 O O . GLN A 1 72 ? 8.076 11.520 5.218 1.00 91.69 72 GLN A O 1
ATOM 563 N N . LEU A 1 73 ? 7.911 9.620 4.025 1.00 91.62 73 LEU A N 1
ATOM 564 C CA . LEU A 1 73 ? 7.072 8.922 5.002 1.00 91.62 73 LEU A CA 1
ATOM 565 C C . LEU A 1 73 ? 7.830 8.670 6.307 1.00 91.62 73 LEU A C 1
ATOM 567 O O . LEU A 1 73 ? 7.283 8.934 7.375 1.00 91.62 73 LEU A O 1
ATOM 571 N N . GLN A 1 74 ? 9.094 8.247 6.224 1.00 92.06 74 GLN A N 1
ATOM 572 C CA . GLN A 1 74 ? 9.952 8.058 7.393 1.00 92.06 74 GLN A CA 1
ATOM 573 C C . GLN A 1 74 ? 10.139 9.372 8.154 1.00 92.06 74 GLN A C 1
ATOM 575 O O . GLN A 1 74 ? 9.880 9.420 9.347 1.00 92.06 74 GLN A O 1
ATOM 580 N N . ASN A 1 75 ? 10.462 10.466 7.458 1.00 92.19 75 ASN A N 1
ATOM 581 C CA . ASN A 1 75 ? 10.551 11.785 8.084 1.00 92.19 75 ASN A CA 1
ATOM 582 C C . ASN A 1 75 ? 9.228 12.196 8.746 1.00 92.19 75 ASN A C 1
ATOM 584 O O . ASN A 1 75 ? 9.228 12.828 9.796 1.00 92.19 75 ASN A O 1
ATOM 588 N N . THR A 1 76 ? 8.085 11.865 8.142 1.00 91.25 76 THR A N 1
ATOM 589 C CA . THR A 1 76 ? 6.773 12.156 8.741 1.00 91.25 76 THR A CA 1
ATOM 590 C C . THR A 1 76 ? 6.572 11.358 10.028 1.00 91.25 76 THR A C 1
ATOM 592 O O . THR A 1 76 ? 6.110 11.915 11.020 1.00 91.25 76 THR A O 1
ATOM 595 N N . LEU A 1 77 ? 6.957 10.080 10.028 1.00 90.62 77 LEU A N 1
ATOM 596 C CA . LEU A 1 77 ? 6.882 9.200 11.190 1.00 90.62 77 LEU A CA 1
ATOM 597 C C . LEU A 1 77 ? 7.824 9.644 12.318 1.00 90.62 77 LEU A C 1
ATOM 599 O O . LEU A 1 77 ? 7.405 9.690 13.472 1.00 90.62 77 LEU A O 1
ATOM 603 N N . ASP A 1 78 ? 9.055 10.027 11.983 1.00 89.94 78 ASP A N 1
ATOM 604 C CA . ASP A 1 78 ? 10.067 10.488 12.939 1.00 89.94 78 ASP A CA 1
ATOM 605 C C . ASP A 1 78 ? 9.667 11.819 13.599 1.00 89.94 78 ASP A C 1
ATOM 607 O O . ASP A 1 78 ? 10.028 12.090 14.742 1.00 89.94 78 ASP A O 1
ATOM 611 N N . ASN A 1 79 ? 8.886 12.645 12.893 1.00 90.00 79 ASN A N 1
ATOM 612 C CA . ASN A 1 79 ? 8.336 13.894 13.421 1.00 90.00 79 ASN A CA 1
ATOM 613 C C . ASN A 1 79 ? 7.033 13.702 14.219 1.00 90.00 79 ASN A C 1
ATOM 615 O O . ASN A 1 79 ? 6.561 14.657 14.842 1.00 90.00 79 ASN A O 1
ATOM 619 N N . LEU A 1 80 ? 6.424 12.510 14.208 1.00 87.50 80 LEU A N 1
ATOM 620 C CA . LEU A 1 80 ? 5.270 12.224 15.058 1.00 87.50 80 LEU A CA 1
ATOM 621 C C . LEU A 1 80 ? 5.737 11.961 16.493 1.00 87.50 80 LEU A C 1
ATOM 623 O O . LEU A 1 80 ? 6.679 11.184 16.683 1.00 87.50 80 LEU A O 1
ATOM 627 N N . PRO A 1 81 ? 5.047 12.521 17.507 1.00 84.38 81 PRO A N 1
ATOM 628 C CA . PRO A 1 81 ? 5.398 12.264 18.894 1.00 84.38 81 PRO A CA 1
ATOM 629 C C . PRO A 1 81 ? 5.398 10.760 19.174 1.00 84.38 81 PRO A C 1
ATOM 631 O O . PRO A 1 81 ? 4.633 9.997 18.575 1.00 84.38 81 PRO A O 1
ATOM 634 N N . GLU A 1 82 ? 6.286 10.320 20.059 1.00 81.06 82 GLU A N 1
ATOM 635 C CA . GLU A 1 82 ? 6.261 8.942 20.532 1.00 81.06 82 GLU A CA 1
ATOM 636 C C . GLU A 1 82 ? 5.099 8.748 21.516 1.00 81.06 82 GLU A C 1
ATOM 638 O O . GLU A 1 82 ? 4.761 9.670 22.267 1.00 81.06 82 GLU A O 1
ATOM 643 N N . PRO A 1 83 ? 4.446 7.572 21.507 1.00 76.25 83 PRO A N 1
ATOM 644 C CA . PRO A 1 83 ? 3.414 7.254 22.480 1.00 76.25 83 PRO A CA 1
ATOM 645 C C . PRO A 1 83 ? 4.036 7.132 23.872 1.00 76.25 83 PRO A C 1
ATOM 647 O O . PRO A 1 83 ? 4.578 6.090 24.235 1.00 76.25 83 PRO A O 1
ATOM 650 N N . ASP A 1 84 ? 3.932 8.209 24.641 1.00 80.56 84 ASP A N 1
ATOM 651 C CA . ASP A 1 84 ? 4.317 8.253 26.047 1.00 80.56 84 ASP A CA 1
ATOM 652 C C . ASP A 1 84 ? 3.344 7.388 26.882 1.00 80.56 84 ASP A C 1
ATOM 654 O O . ASP A 1 84 ? 2.124 7.490 26.688 1.00 80.56 84 ASP A O 1
ATOM 658 N N . PRO A 1 85 ? 3.830 6.511 27.783 1.00 76.44 85 PRO A N 1
ATOM 659 C CA . PRO A 1 85 ? 2.978 5.785 28.726 1.00 76.44 85 PRO A CA 1
ATOM 660 C C . PRO A 1 85 ? 2.116 6.689 29.624 1.00 76.44 85 PRO A C 1
ATOM 662 O O . PRO A 1 85 ? 1.061 6.230 30.059 1.00 76.44 85 PRO A O 1
ATOM 665 N N . ASP A 1 86 ? 2.510 7.944 29.853 1.00 82.81 86 ASP A N 1
ATOM 666 C CA . ASP A 1 86 ? 1.757 8.917 30.657 1.00 82.81 86 ASP A CA 1
ATOM 667 C C . ASP A 1 86 ? 0.697 9.684 29.836 1.00 82.81 86 ASP A C 1
ATOM 669 O O . ASP A 1 86 ? -0.070 10.498 30.362 1.00 82.81 86 ASP A O 1
ATOM 673 N N . MET A 1 87 ? 0.620 9.423 28.528 1.00 82.88 87 MET A N 1
ATOM 674 C CA . MET A 1 87 ? -0.382 10.003 27.643 1.00 82.88 87 MET A CA 1
ATOM 675 C C . MET A 1 87 ? -1.738 9.320 27.870 1.00 82.88 87 MET A C 1
ATOM 677 O O . MET A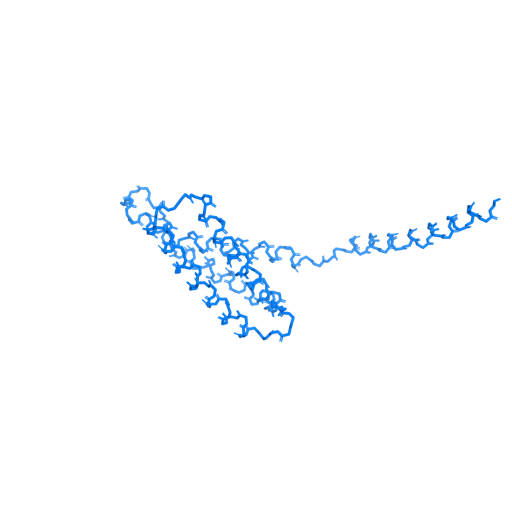 1 87 ? -1.845 8.097 27.813 1.00 82.88 87 MET A O 1
ATOM 681 N N . GLY A 1 88 ? -2.800 10.103 28.094 1.00 83.25 88 GLY A N 1
ATOM 682 C CA . GLY A 1 88 ? -4.146 9.553 28.300 1.00 83.25 88 GLY A CA 1
ATOM 683 C C . GLY A 1 88 ? -4.588 8.622 27.161 1.00 83.25 88 GLY A C 1
ATOM 684 O O . GLY A 1 88 ? -4.277 8.873 25.994 1.00 83.25 88 GLY A O 1
ATOM 685 N N . ASP A 1 89 ? -5.351 7.575 27.492 1.00 83.88 89 ASP A N 1
ATOM 686 C CA . ASP A 1 89 ? -5.682 6.457 26.589 1.00 83.88 89 ASP A CA 1
ATOM 687 C C . ASP A 1 89 ? -6.187 6.893 25.204 1.00 83.88 89 ASP A C 1
ATOM 689 O O . ASP A 1 89 ? -5.801 6.331 24.179 1.00 83.88 89 ASP A O 1
ATOM 693 N N . VAL A 1 90 ? -7.015 7.940 25.147 1.00 83.50 90 VAL A N 1
ATOM 694 C CA . VAL A 1 90 ? -7.568 8.473 23.890 1.00 83.50 90 VAL A CA 1
ATOM 695 C C . VAL A 1 90 ? -6.485 9.107 23.014 1.00 83.50 90 VAL A C 1
ATOM 697 O O . VAL A 1 90 ? -6.448 8.870 21.808 1.00 83.50 90 VAL A O 1
ATOM 700 N N . ALA A 1 91 ? -5.589 9.898 23.605 1.00 82.06 91 ALA A N 1
ATOM 701 C CA . ALA A 1 91 ? -4.502 10.546 22.877 1.00 82.06 91 ALA A CA 1
ATOM 702 C C . ALA A 1 91 ? -3.495 9.509 22.361 1.00 82.06 91 ALA A C 1
ATOM 704 O O . ALA A 1 91 ? -3.076 9.576 21.205 1.00 82.06 91 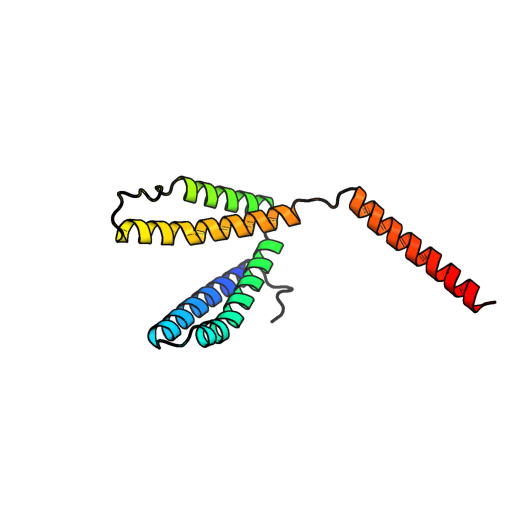ALA A O 1
ATOM 705 N N . ARG A 1 92 ? -3.211 8.479 23.167 1.00 84.06 92 ARG A N 1
ATOM 706 C CA . ARG A 1 92 ? -2.388 7.341 22.756 1.00 84.06 92 ARG A CA 1
ATOM 707 C C . ARG A 1 92 ? -3.009 6.575 21.585 1.00 84.06 92 ARG A C 1
ATOM 709 O O . ARG A 1 92 ? -2.313 6.282 20.617 1.00 84.06 92 ARG A O 1
ATOM 716 N N . LEU A 1 93 ? -4.311 6.287 21.632 1.00 83.56 93 LEU A N 1
ATOM 717 C CA . LEU A 1 93 ? -5.021 5.606 20.542 1.00 83.56 93 LEU A CA 1
ATOM 718 C C . LEU A 1 93 ? -5.015 6.416 19.241 1.00 83.56 93 LEU A C 1
ATOM 720 O O . LEU A 1 93 ? -4.791 5.851 18.171 1.00 83.56 93 LEU A O 1
ATOM 724 N N . LEU A 1 94 ? -5.227 7.732 19.314 1.00 84.62 94 LEU A N 1
ATOM 725 C CA . LEU A 1 94 ? -5.161 8.610 18.142 1.00 84.62 94 LEU A CA 1
ATOM 726 C C . LEU A 1 94 ? -3.768 8.597 17.508 1.00 84.62 94 LEU A C 1
ATOM 728 O O . LEU A 1 94 ? -3.653 8.485 16.289 1.00 84.62 94 LEU A O 1
ATOM 732 N N . LEU A 1 95 ? -2.723 8.656 18.331 1.00 85.88 95 LEU A N 1
ATOM 733 C CA . LEU A 1 95 ? -1.341 8.636 17.869 1.00 85.88 95 LEU A CA 1
ATOM 734 C C . LEU A 1 95 ? -0.974 7.300 17.211 1.00 85.88 95 LEU A C 1
ATOM 736 O O . LEU A 1 95 ? -0.373 7.280 16.139 1.00 85.88 95 LEU A O 1
ATOM 740 N N . VAL A 1 96 ? -1.396 6.178 17.802 1.00 85.12 96 VAL A N 1
ATOM 741 C CA . VAL A 1 96 ? -1.214 4.839 17.216 1.00 85.12 96 VAL A CA 1
ATOM 742 C C . VAL A 1 96 ? -1.956 4.717 15.884 1.00 85.12 96 VAL A C 1
ATOM 744 O O . VAL A 1 96 ? -1.383 4.230 14.912 1.00 85.12 96 VAL A O 1
ATOM 747 N N . ASN A 1 97 ? -3.193 5.215 15.802 1.00 84.25 97 ASN A N 1
ATOM 748 C CA . ASN A 1 97 ? -3.973 5.210 14.562 1.00 84.25 97 ASN A CA 1
ATOM 749 C C . ASN A 1 97 ? -3.346 6.067 13.451 1.00 84.25 97 ASN A C 1
ATOM 751 O O . ASN A 1 97 ? -3.567 5.785 12.277 1.00 84.25 97 ASN A O 1
ATOM 755 N N . GLN A 1 98 ? -2.566 7.093 13.799 1.00 85.19 98 GLN A N 1
ATOM 756 C CA . GLN A 1 98 ? -1.811 7.895 12.832 1.00 85.19 98 GLN A CA 1
ATOM 757 C C . GLN A 1 98 ? -0.490 7.232 12.421 1.00 85.19 98 GLN A C 1
ATOM 759 O O . GLN A 1 98 ? -0.124 7.282 11.249 1.00 85.19 98 GLN A O 1
ATOM 764 N N . ARG A 1 99 ? 0.215 6.588 13.360 1.00 88.62 99 ARG A N 1
ATOM 765 C CA . ARG A 1 99 ? 1.504 5.924 13.103 1.00 88.62 99 ARG A CA 1
ATOM 766 C C . ARG A 1 99 ? 1.368 4.630 12.303 1.00 88.62 99 ARG A C 1
ATOM 768 O O . ARG A 1 99 ? 2.104 4.435 11.341 1.00 88.62 99 ARG A O 1
ATOM 775 N N . MET A 1 100 ? 0.401 3.780 12.650 1.00 86.75 100 MET A N 1
ATOM 776 C CA . MET A 1 100 ? 0.208 2.462 12.033 1.00 86.75 100 MET A CA 1
ATOM 777 C C . MET A 1 100 ? 0.137 2.484 10.488 1.00 86.75 100 MET A C 1
ATOM 779 O O . MET A 1 100 ? 0.835 1.685 9.860 1.00 86.75 100 MET A O 1
ATOM 783 N N . PRO A 1 101 ? -0.656 3.358 9.828 1.00 85.56 101 PRO A N 1
ATOM 784 C CA . PRO A 1 101 ? -0.703 3.383 8.365 1.00 85.56 101 PRO A CA 1
ATOM 785 C C . PRO A 1 101 ? 0.623 3.830 7.734 1.00 85.56 101 PRO A C 1
ATOM 787 O O . PRO A 1 101 ? 0.996 3.298 6.689 1.00 85.56 101 PRO A O 1
ATOM 790 N N . LEU A 1 102 ? 1.355 4.752 8.373 1.00 88.00 102 LEU A N 1
ATOM 791 C CA . LEU A 1 102 ? 2.661 5.217 7.894 1.00 88.00 102 LEU A CA 1
ATOM 792 C C . LEU A 1 102 ? 3.709 4.105 7.983 1.00 88.00 102 LEU A C 1
ATOM 794 O O . LEU A 1 102 ? 4.392 3.827 7.000 1.00 88.00 102 LEU A O 1
ATOM 798 N N . GLU A 1 103 ? 3.794 3.430 9.131 1.00 89.50 103 GLU A N 1
ATOM 799 C CA . GLU A 1 103 ? 4.697 2.292 9.346 1.00 89.50 103 GLU A CA 1
ATOM 800 C C . GLU A 1 103 ? 4.425 1.166 8.342 1.00 89.50 103 GLU A C 1
ATOM 802 O O . GLU A 1 103 ? 5.354 0.633 7.731 1.00 89.50 103 GLU A O 1
ATOM 807 N N . SER A 1 104 ? 3.147 0.850 8.108 1.00 88.31 104 SER A N 1
ATOM 808 C CA . SER A 1 104 ? 2.745 -0.150 7.118 1.00 88.31 104 SER A CA 1
ATOM 809 C C . SER A 1 104 ? 3.185 0.234 5.703 1.00 88.31 104 SER A C 1
ATOM 811 O O . SER A 1 104 ? 3.662 -0.622 4.956 1.00 88.31 104 SER A O 1
ATOM 813 N N . GLU A 1 105 ? 3.024 1.497 5.303 1.00 87.19 105 GLU A N 1
ATOM 814 C CA . GLU A 1 105 ? 3.407 1.947 3.962 1.00 87.19 105 GLU A CA 1
ATOM 815 C C . GLU A 1 105 ? 4.931 1.960 3.774 1.00 87.19 105 GLU A C 1
ATOM 817 O O . GLU A 1 105 ? 5.421 1.514 2.731 1.00 87.19 105 GLU A O 1
ATOM 822 N N . ILE A 1 106 ? 5.684 2.383 4.795 1.00 90.75 106 ILE A N 1
ATOM 823 C CA . ILE A 1 106 ? 7.152 2.320 4.810 1.00 90.75 106 ILE A CA 1
ATOM 824 C C . ILE A 1 106 ? 7.615 0.872 4.656 1.00 90.75 106 ILE A C 1
ATOM 826 O O . ILE A 1 106 ? 8.426 0.583 3.777 1.00 90.75 106 ILE A O 1
ATOM 830 N N . GLN A 1 107 ? 7.060 -0.054 5.441 1.00 90.50 107 GLN A N 1
ATOM 831 C CA . GLN A 1 107 ? 7.433 -1.465 5.383 1.00 90.50 107 GLN A CA 1
ATOM 832 C C . GLN A 1 107 ? 7.129 -2.086 4.011 1.00 90.50 107 GLN A C 1
ATOM 834 O O . GLN A 1 107 ? 7.929 -2.860 3.479 1.00 90.50 107 GLN A O 1
ATOM 839 N N . GLU A 1 108 ? 5.990 -1.749 3.403 1.00 87.50 108 GLU A N 1
ATOM 840 C CA . GLU A 1 108 ? 5.665 -2.197 2.048 1.00 87.50 108 GLU A CA 1
ATOM 841 C C . GLU A 1 108 ? 6.659 -1.662 1.004 1.00 87.50 108 GLU A C 1
ATOM 843 O O . GLU A 1 108 ? 7.086 -2.417 0.122 1.00 87.50 108 GLU A O 1
ATOM 848 N N . LEU A 1 109 ? 7.034 -0.380 1.092 1.00 88.19 109 LEU A N 1
ATOM 849 C CA . LEU A 1 109 ? 8.014 0.234 0.194 1.00 88.19 109 LEU A CA 1
ATOM 850 C C . LEU A 1 109 ? 9.412 -0.350 0.397 1.00 88.19 109 LEU A C 1
ATOM 852 O O . LEU A 1 109 ? 10.067 -0.674 -0.591 1.00 88.19 109 LEU A O 1
ATOM 856 N N . ASP A 1 110 ? 9.849 -0.550 1.639 1.00 88.88 110 ASP A N 1
ATOM 857 C CA . ASP A 1 110 ? 11.140 -1.161 1.954 1.00 88.88 110 ASP A CA 1
ATOM 858 C C . ASP A 1 110 ? 11.218 -2.596 1.431 1.00 88.88 110 ASP A C 1
ATOM 860 O O . ASP A 1 110 ? 12.202 -2.955 0.784 1.00 88.88 110 ASP A O 1
ATOM 864 N N . ASN A 1 111 ? 10.163 -3.397 1.614 1.00 86.69 111 ASN A N 1
ATOM 865 C CA . ASN A 1 111 ? 10.085 -4.739 1.037 1.00 86.69 111 ASN A CA 1
ATOM 866 C C . ASN A 1 111 ? 10.201 -4.682 -0.491 1.00 86.69 111 ASN A C 1
ATOM 868 O O . ASN A 1 111 ? 11.028 -5.374 -1.087 1.00 86.69 111 ASN A O 1
ATOM 872 N N . TYR A 1 112 ? 9.406 -3.832 -1.142 1.00 85.12 112 TYR A N 1
ATOM 873 C CA . TYR A 1 112 ? 9.433 -3.699 -2.596 1.00 85.12 112 TYR A CA 1
ATOM 874 C C . TYR A 1 112 ? 10.812 -3.260 -3.111 1.00 85.12 112 TYR A C 1
ATOM 876 O O . TYR A 1 112 ? 11.361 -3.875 -4.030 1.00 85.12 112 TYR A O 1
ATOM 884 N N . LEU A 1 113 ? 11.410 -2.240 -2.491 1.00 85.75 113 LEU A N 1
ATOM 885 C CA . LEU A 1 113 ? 12.740 -1.752 -2.834 1.00 85.75 113 LEU A CA 1
ATOM 886 C C . LEU A 1 113 ? 13.798 -2.826 -2.579 1.00 85.75 113 LEU A C 1
ATOM 888 O O . LEU A 1 113 ? 14.642 -3.032 -3.441 1.00 85.75 113 LEU A O 1
ATOM 892 N N . MET A 1 114 ? 13.752 -3.569 -1.473 1.00 83.25 114 MET A N 1
ATOM 893 C CA . MET A 1 114 ? 14.721 -4.627 -1.164 1.00 83.25 114 MET A CA 1
ATOM 894 C C . MET A 1 114 ? 14.757 -5.723 -2.239 1.00 83.25 114 MET A C 1
ATOM 896 O O . MET A 1 114 ? 15.840 -6.188 -2.604 1.00 83.25 114 MET A O 1
ATOM 900 N N . PHE A 1 115 ? 13.597 -6.124 -2.766 1.00 76.12 115 PHE A N 1
ATOM 901 C CA . PHE A 1 115 ? 13.519 -7.167 -3.793 1.00 76.12 115 PHE A CA 1
ATOM 902 C C . PHE A 1 115 ? 13.785 -6.647 -5.210 1.00 76.12 115 PHE A C 1
ATOM 904 O O . PHE A 1 115 ? 14.319 -7.396 -6.025 1.00 76.12 115 PHE A O 1
ATOM 911 N N . ASN A 1 116 ? 13.471 -5.380 -5.503 1.00 72.81 116 ASN A N 1
ATOM 912 C CA . ASN A 1 116 ? 13.598 -4.816 -6.852 1.00 72.81 116 ASN A CA 1
ATOM 913 C C . ASN A 1 116 ? 14.889 -3.998 -7.077 1.00 72.81 116 ASN A C 1
ATOM 915 O O . ASN A 1 116 ? 15.262 -3.723 -8.214 1.00 72.81 116 ASN A O 1
ATOM 919 N N . SER A 1 117 ? 15.601 -3.620 -6.009 1.00 61.38 117 SER A N 1
ATOM 920 C CA . SER A 1 117 ? 16.892 -2.908 -6.075 1.00 61.38 117 SER A CA 1
ATOM 921 C C . SER A 1 117 ? 18.102 -3.830 -6.196 1.00 61.38 117 SER A C 1
ATOM 923 O O . SER A 1 117 ? 19.202 -3.354 -6.470 1.00 61.38 117 SER A O 1
ATOM 925 N N . ARG A 1 118 ? 17.932 -5.145 -6.004 1.00 55.12 118 ARG A N 1
ATOM 926 C CA . ARG A 1 118 ? 19.015 -6.112 -6.190 1.00 55.12 118 ARG A CA 1
ATOM 927 C C . ARG A 1 118 ? 19.184 -6.386 -7.686 1.00 55.12 118 ARG A C 1
ATOM 929 O O . ARG A 1 118 ? 18.358 -7.106 -8.250 1.00 55.12 118 ARG A O 1
ATOM 936 N N . PRO A 1 119 ? 20.246 -5.892 -8.355 1.00 54.78 119 PRO A N 1
ATOM 937 C CA . PRO A 1 119 ? 20.609 -6.463 -9.641 1.00 54.78 119 PRO A CA 1
ATOM 938 C C . PRO A 1 119 ? 20.828 -7.962 -9.426 1.00 54.78 119 PRO A C 1
ATOM 940 O O . PRO A 1 119 ? 21.429 -8.353 -8.422 1.00 54.78 119 PRO A O 1
ATOM 943 N N . LEU A 1 120 ? 20.338 -8.802 -10.346 1.00 56.84 120 LEU A N 1
ATOM 944 C CA . LEU A 1 120 ? 20.707 -10.218 -10.388 1.00 56.84 120 LEU A CA 1
ATOM 945 C C . LEU A 1 120 ? 22.225 -10.291 -10.209 1.00 56.84 120 LEU A C 1
ATOM 947 O O . LEU A 1 120 ? 22.971 -9.808 -11.067 1.00 56.84 120 LEU A O 1
ATOM 951 N N . THR A 1 121 ? 22.675 -10.829 -9.074 1.00 59.47 121 THR A N 1
ATOM 952 C CA . THR A 1 121 ? 24.101 -10.995 -8.811 1.00 59.47 121 THR A CA 1
ATOM 953 C C . THR A 1 121 ? 24.694 -11.788 -9.973 1.00 59.47 121 THR A C 1
ATOM 955 O O . THR A 1 121 ? 24.018 -12.626 -10.575 1.00 59.47 121 THR A O 1
ATOM 958 N N . ILE A 1 122 ? 25.954 -11.525 -10.327 1.00 65.25 122 ILE A N 1
ATOM 959 C CA . ILE A 1 122 ? 26.652 -12.244 -11.410 1.00 65.25 122 ILE A CA 1
ATOM 960 C C . ILE A 1 122 ? 26.490 -13.768 -11.244 1.00 65.25 122 ILE A C 1
ATOM 962 O O . ILE A 1 122 ? 26.284 -14.485 -12.219 1.00 65.25 122 ILE A O 1
ATOM 966 N N . VAL A 1 123 ? 26.447 -14.236 -9.993 1.00 65.88 123 VAL A N 1
ATOM 967 C CA . VAL A 1 123 ? 26.142 -15.619 -9.601 1.00 65.88 123 VAL A CA 1
ATOM 968 C C . VAL A 1 123 ? 24.768 -16.091 -10.098 1.00 65.88 123 VAL A C 1
ATOM 970 O O . VAL A 1 123 ? 24.673 -17.157 -10.696 1.00 65.88 123 VAL A O 1
ATOM 973 N N . GLY A 1 124 ? 23.704 -15.303 -9.925 1.00 65.88 124 GLY A N 1
ATOM 974 C CA . GLY A 1 124 ? 22.366 -15.649 -10.420 1.00 65.88 124 GLY A CA 1
ATOM 975 C C . GLY A 1 124 ? 22.288 -15.723 -11.949 1.00 65.88 124 GLY A C 1
ATOM 976 O O . GLY A 1 124 ? 21.613 -16.597 -12.492 1.00 65.88 124 GLY A O 1
ATOM 977 N N . ARG A 1 125 ? 23.034 -14.863 -12.660 1.00 72.75 125 ARG A N 1
ATOM 978 C CA . ARG A 1 125 ? 23.161 -14.954 -14.127 1.00 72.75 125 ARG A CA 1
ATOM 979 C C . ARG A 1 125 ? 23.905 -16.222 -14.550 1.00 72.75 125 ARG A C 1
ATOM 981 O O . ARG A 1 125 ? 23.475 -16.885 -15.488 1.00 72.75 125 ARG A O 1
ATOM 988 N N . LEU A 1 126 ? 24.975 -16.586 -13.841 1.00 74.06 126 LEU A N 1
ATOM 989 C CA . LEU A 1 126 ? 25.727 -17.817 -14.097 1.00 74.06 126 LEU A CA 1
ATOM 990 C C . LEU A 1 126 ? 24.882 -19.075 -13.863 1.00 74.06 126 LEU A C 1
ATOM 992 O O . LEU A 1 126 ? 24.969 -20.002 -14.661 1.00 74.06 126 LEU A O 1
ATOM 996 N N . ILE A 1 127 ? 24.021 -19.095 -12.841 1.00 78.50 127 ILE A N 1
ATOM 997 C CA . ILE A 1 127 ? 23.102 -20.219 -12.592 1.00 78.50 127 ILE A CA 1
ATOM 998 C C . ILE A 1 127 ? 22.106 -20.380 -13.747 1.00 78.50 127 ILE A C 1
ATOM 1000 O O . ILE A 1 127 ? 21.908 -21.492 -14.227 1.00 78.50 127 ILE A O 1
ATOM 1004 N N . LEU A 1 128 ? 21.516 -19.287 -14.243 1.00 74.69 128 LEU A N 1
ATOM 1005 C CA . LEU A 1 128 ? 20.597 -19.343 -15.388 1.00 74.69 128 LEU A CA 1
ATOM 1006 C C . LEU A 1 128 ? 21.283 -19.861 -16.658 1.00 74.69 128 LEU A C 1
ATOM 1008 O O . LEU A 1 128 ? 20.718 -20.695 -17.365 1.00 74.69 128 LEU A O 1
ATOM 1012 N N . ILE A 1 129 ? 22.514 -19.414 -16.919 1.00 79.88 129 ILE A N 1
ATOM 1013 C CA . ILE A 1 129 ? 23.320 -19.911 -18.042 1.00 79.88 129 ILE A CA 1
ATOM 1014 C C . ILE A 1 129 ? 23.632 -21.400 -17.854 1.00 79.88 129 ILE A C 1
ATOM 1016 O O . ILE A 1 129 ? 23.457 -22.179 -18.788 1.00 79.88 129 ILE A O 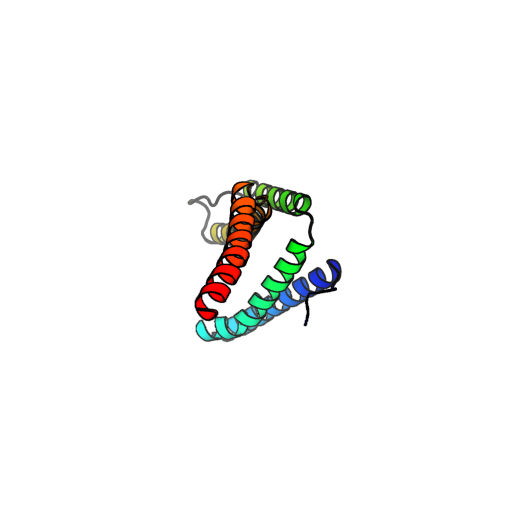1
ATOM 1020 N N . ALA A 1 130 ? 24.028 -21.819 -16.650 1.00 81.19 130 ALA A N 1
ATOM 1021 C CA . ALA A 1 130 ? 24.332 -23.215 -16.348 1.00 81.19 130 ALA A CA 1
ATOM 1022 C C . ALA A 1 130 ? 23.111 -24.131 -16.533 1.00 81.19 130 ALA A C 1
ATOM 1024 O O . ALA A 1 130 ? 23.243 -25.197 -17.130 1.00 81.19 130 ALA A O 1
ATOM 1025 N N . VAL A 1 131 ? 21.919 -23.707 -16.097 1.00 82.31 131 VAL A N 1
ATOM 1026 C CA . VAL A 1 131 ? 20.667 -24.456 -16.306 1.00 82.31 131 VAL A CA 1
ATOM 1027 C C . VAL A 1 131 ? 20.316 -24.532 -17.794 1.00 82.31 131 VAL A C 1
ATOM 1029 O O . VAL A 1 131 ? 19.958 -25.605 -18.278 1.00 82.31 131 VAL A O 1
ATOM 1032 N N . GLY A 1 132 ? 20.473 -23.436 -18.543 1.00 78.62 132 GLY A N 1
ATOM 1033 C CA . GLY A 1 132 ? 20.280 -23.429 -19.995 1.00 78.62 132 GLY A CA 1
ATOM 1034 C C . GLY A 1 132 ? 21.229 -24.391 -20.719 1.00 78.62 132 GLY A C 1
ATOM 1035 O O . GLY A 1 132 ? 20.788 -25.210 -21.524 1.00 78.62 132 GLY A O 1
ATOM 1036 N N . CYS A 1 133 ? 22.521 -24.358 -20.384 1.00 79.00 133 CYS A N 1
ATOM 1037 C CA . CYS A 1 133 ? 23.513 -25.289 -20.924 1.00 79.00 133 CYS A CA 1
ATOM 1038 C C . CYS A 1 133 ? 23.199 -26.743 -20.552 1.00 79.00 133 CYS A C 1
ATOM 1040 O O . CYS A 1 133 ? 23.272 -27.617 -21.414 1.00 79.00 133 CYS A O 1
ATOM 1042 N N . ALA A 1 134 ? 22.802 -27.006 -19.304 1.00 79.56 134 ALA A N 1
ATOM 1043 C CA . ALA A 1 134 ? 22.422 -28.341 -18.856 1.00 79.56 134 ALA A CA 1
ATOM 1044 C C . ALA A 1 134 ? 21.199 -28.875 -19.616 1.00 79.56 134 ALA A C 1
ATOM 1046 O O . ALA A 1 134 ? 21.204 -30.035 -20.011 1.00 79.56 134 ALA A O 1
ATOM 1047 N N . ALA A 1 135 ? 20.188 -28.045 -19.892 1.00 78.38 135 ALA A N 1
ATOM 1048 C CA . ALA A 1 135 ? 18.999 -28.449 -20.646 1.00 78.38 135 ALA A CA 1
ATOM 1049 C C . ALA A 1 135 ? 19.319 -28.831 -22.106 1.00 78.38 135 ALA A C 1
ATOM 1051 O O . ALA A 1 135 ? 18.787 -29.816 -22.627 1.00 78.38 135 ALA A O 1
ATOM 1052 N N . VAL A 1 136 ? 20.229 -28.099 -22.756 1.00 79.88 136 VAL A N 1
ATOM 1053 C CA . VAL A 1 136 ? 20.703 -28.413 -24.117 1.00 79.88 136 VAL A CA 1
ATOM 1054 C C . VAL A 1 136 ? 21.551 -29.689 -24.129 1.00 79.88 136 VAL A C 1
ATOM 1056 O O . VAL A 1 136 ? 21.387 -30.543 -24.997 1.00 79.88 136 VAL A O 1
ATOM 1059 N N . PHE A 1 137 ? 22.432 -29.865 -23.142 1.00 76.50 137 PHE A N 1
ATOM 1060 C CA . PHE A 1 137 ? 23.254 -31.071 -23.056 1.00 76.50 137 PHE A CA 1
ATOM 1061 C C . PHE A 1 137 ? 22.441 -32.318 -22.683 1.00 76.50 137 PHE A C 1
ATOM 1063 O O . PHE A 1 137 ? 22.663 -33.375 -23.273 1.00 76.50 137 PHE A O 1
ATOM 1070 N N . LEU A 1 138 ? 21.468 -32.215 -21.766 1.00 70.25 138 LEU A N 1
ATOM 1071 C CA . LEU A 1 138 ? 20.602 -33.341 -21.398 1.00 70.25 138 LEU A CA 1
ATOM 1072 C C . LEU A 1 138 ? 19.715 -33.789 -22.559 1.00 70.25 138 LEU A C 1
ATOM 1074 O O . LEU A 1 138 ? 19.544 -34.988 -22.755 1.00 70.25 138 LEU A O 1
ATOM 1078 N N . SER A 1 139 ? 19.166 -32.858 -23.342 1.00 67.88 139 SER A N 1
ATOM 1079 C CA . SER A 1 139 ? 18.307 -33.205 -24.483 1.00 67.88 139 SER A CA 1
ATOM 1080 C C . SER A 1 139 ? 19.063 -33.996 -25.557 1.00 67.88 139 SER A C 1
ATOM 1082 O O . SER A 1 139 ? 18.538 -34.987 -26.067 1.00 67.88 139 SER A O 1
ATOM 1084 N N . GLY A 1 140 ? 20.328 -33.655 -25.825 1.00 69.00 140 GLY A N 1
ATOM 1085 C CA . GLY A 1 140 ? 21.195 -34.453 -26.700 1.00 69.00 140 GLY A CA 1
ATOM 1086 C C . GLY A 1 140 ? 21.533 -35.842 -26.139 1.00 69.00 140 GLY A C 1
ATOM 1087 O O . GLY A 1 140 ? 21.666 -36.805 -26.896 1.00 69.00 140 GLY A O 1
ATOM 1088 N N . LEU A 1 141 ? 21.642 -35.967 -24.815 1.00 67.94 141 LEU A N 1
ATOM 1089 C CA . LEU A 1 141 ? 21.965 -37.226 -24.137 1.00 67.94 141 LEU A CA 1
ATOM 1090 C C . LEU A 1 141 ? 20.764 -38.182 -24.093 1.00 67.94 141 LEU A C 1
ATOM 1092 O O . LEU A 1 141 ? 20.924 -39.368 -24.366 1.00 67.94 141 LEU A O 1
ATOM 1096 N N . ILE A 1 142 ? 19.563 -37.652 -23.847 1.00 67.69 142 ILE A N 1
ATOM 1097 C CA . ILE A 1 142 ? 18.297 -38.397 -23.907 1.00 67.69 142 ILE A CA 1
ATOM 1098 C C . ILE A 1 142 ? 18.037 -38.886 -25.337 1.00 67.69 142 ILE A C 1
ATOM 1100 O O . ILE A 1 142 ? 17.714 -40.054 -25.533 1.00 67.69 142 ILE A O 1
ATOM 1104 N N . GLY A 1 143 ? 18.248 -38.034 -26.347 1.00 65.50 143 GLY A N 1
ATOM 1105 C CA . GLY A 1 143 ? 18.099 -38.428 -27.751 1.00 65.50 143 GLY A CA 1
ATOM 1106 C C . GLY A 1 143 ? 19.042 -39.562 -28.162 1.00 65.50 143 GLY A C 1
ATOM 1107 O O . GLY A 1 143 ? 18.636 -40.468 -28.882 1.00 65.50 143 GLY A O 1
ATOM 1108 N N . ARG A 1 144 ? 20.283 -39.563 -27.655 1.00 63.50 144 ARG A N 1
ATOM 1109 C CA . ARG A 1 144 ? 21.236 -40.664 -27.873 1.00 63.50 144 ARG A CA 1
ATOM 1110 C C . ARG A 1 144 ? 20.851 -41.952 -27.151 1.00 63.50 144 ARG A C 1
ATOM 1112 O O . ARG A 1 144 ? 21.101 -43.018 -27.693 1.00 63.50 144 ARG A O 1
ATOM 1119 N N . TRP A 1 145 ? 20.246 -41.858 -25.970 1.00 63.75 145 TRP A N 1
ATOM 1120 C CA . TRP A 1 145 ? 19.784 -43.021 -25.207 1.00 63.75 145 TRP A CA 1
ATOM 1121 C C . TRP A 1 145 ? 18.585 -43.725 -25.856 1.00 63.75 145 TRP A C 1
ATOM 1123 O O . TRP A 1 145 ? 18.486 -44.938 -25.767 1.00 63.75 145 TRP A O 1
ATOM 1133 N N . PHE A 1 146 ? 17.696 -42.985 -26.528 1.00 62.47 146 PHE A N 1
ATOM 1134 C CA . PHE A 1 146 ? 16.568 -43.561 -27.281 1.00 62.47 146 PHE A CA 1
ATOM 1135 C C . PHE A 1 146 ? 16.933 -44.045 -28.692 1.00 62.47 146 PHE A C 1
ATOM 1137 O O . PHE A 1 146 ? 16.143 -44.746 -29.318 1.00 62.47 146 PHE A O 1
ATOM 1144 N N . ALA A 1 147 ? 18.090 -43.639 -29.218 1.00 63.34 147 ALA A N 1
ATOM 1145 C CA . ALA A 1 147 ? 18.587 -44.071 -30.525 1.00 63.34 147 ALA A CA 1
ATOM 1146 C C . ALA A 1 147 ? 19.431 -45.361 -30.459 1.00 63.34 147 ALA A C 1
ATOM 1148 O O . ALA A 1 147 ? 19.945 -45.794 -31.492 1.00 63.34 147 ALA A O 1
ATOM 1149 N N . MET A 1 148 ? 19.598 -45.933 -29.262 1.00 52.09 148 MET A N 1
ATOM 1150 C CA . MET A 1 148 ? 20.309 -47.182 -28.977 1.00 52.09 148 MET A CA 1
ATOM 1151 C C . MET A 1 148 ? 19.304 -48.258 -28.571 1.00 52.09 148 MET A C 1
ATOM 1153 O O . MET A 1 148 ? 19.488 -49.409 -29.020 1.00 52.09 148 MET A O 1
#

pLDDT: mean 81.95, std 9.74, range [50.5, 92.81]

Foldseek 3Di:
DDLPPDDLVRLVVVLVVLVVVLVVLLVVCVVVVDDPVVNCVVNVVSVVVSVVSVVSNVVPDDLVVLVVVLVVLVVVLVPQDDQDPPDPPVVSVVSCVVNVVSVVSSVVSCVVCVVVVDDCPVVNVVVVVVVVVVVVVVVVVVVVVVVD

Radius of gyration: 23.84 Å; chains: 1; bounding box: 51×61×61 Å